Protein AF-A0A094WBJ2-F1 (afdb_monomer)

Foldseek 3Di:
DPVVVVVVVVVVVVVVVVVVVVVVVVVVVVVVVVVLVVLLVVLLVVVLVVVVLVVVLQVVLCVVVVWQAPDALVSSVVVVSADPQQADPPRFGDDPRPQWDTWIKHCDPPGRHKIKIKTFGDPVDDSDALVSQVVSCVVVPDPDDWDWDRDGGMIMTMD

Secondary structure (DSSP, 8-state):
--HHHHHHHHHHHHHHHHHHHHHHHHHHHHHHHHHHHHHHHHHHHHHHHHHHHHHHHHHHHHHHHSS-TT--HHHHHHTTSS-TTSB-GGGPBP---TTEEEEEEEEPTT-SS-EEEEEEE-TT-----HHHHHHHHHHH--TT---EEE-SSEEEEE-

Mean predicted aligned error: 10.82 Å

Structure (mmCIF, N/CA/C/O backbone):
data_AF-A0A094WBJ2-F1
#
_entry.id   AF-A0A094WBJ2-F1
#
loop_
_atom_site.group_PDB
_atom_site.id
_atom_site.type_symbol
_atom_site.label_atom_id
_atom_site.label_alt_id
_atom_site.label_comp_id
_atom_site.label_asym_id
_atom_site.label_entity_id
_atom_site.label_seq_id
_atom_site.pdbx_PDB_ins_code
_atom_site.Cartn_x
_atom_site.Cartn_y
_atom_si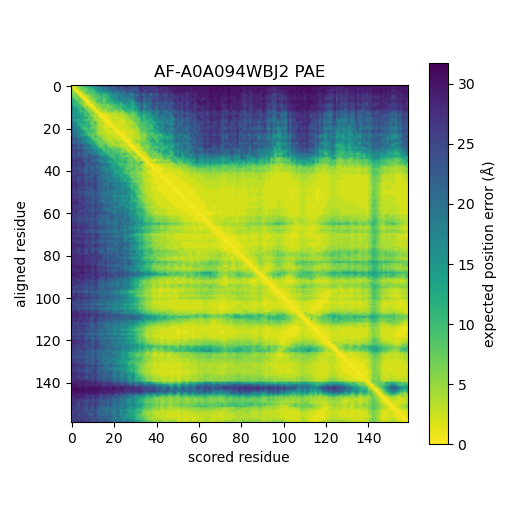te.Cartn_z
_atom_site.occupancy
_atom_site.B_iso_or_equiv
_atom_site.auth_seq_id
_atom_site.auth_comp_id
_atom_site.auth_asym_id
_atom_site.auth_atom_id
_atom_site.pdbx_PDB_model_num
ATOM 1 N N . MET A 1 1 ? 35.933 -5.568 -68.796 1.00 50.69 1 MET A N 1
ATOM 2 C CA . MET A 1 1 ? 35.097 -4.625 -68.016 1.00 50.69 1 MET A CA 1
ATOM 3 C C . MET A 1 1 ? 34.115 -5.426 -67.159 1.00 50.69 1 MET A C 1
ATOM 5 O O . MET A 1 1 ? 33.004 -5.675 -67.598 1.00 50.69 1 MET A O 1
ATOM 9 N N . GLY A 1 2 ? 34.547 -5.914 -65.991 1.00 54.00 2 GLY A N 1
ATOM 10 C CA . GLY A 1 2 ? 33.721 -6.747 -65.093 1.00 54.00 2 GLY A CA 1
ATOM 11 C C . GLY A 1 2 ? 33.721 -6.277 -63.633 1.00 54.00 2 GLY A C 1
ATOM 12 O O . GLY A 1 2 ? 32.711 -6.406 -62.962 1.00 54.00 2 GLY A O 1
ATOM 13 N N . MET A 1 3 ? 34.795 -5.615 -63.184 1.00 52.69 3 MET A N 1
ATOM 14 C CA . MET A 1 3 ? 34.986 -5.209 -61.782 1.00 52.69 3 MET A CA 1
ATOM 15 C C . MET A 1 3 ? 33.969 -4.199 -61.217 1.00 52.69 3 MET A C 1
ATOM 17 O O . MET A 1 3 ? 33.771 -4.178 -60.009 1.00 52.69 3 MET A O 1
ATOM 21 N N . ASN A 1 4 ? 33.308 -3.373 -62.039 1.00 53.62 4 ASN A N 1
ATOM 22 C CA . ASN A 1 4 ? 32.369 -2.366 -61.512 1.00 53.62 4 ASN A CA 1
ATOM 23 C C . ASN A 1 4 ? 31.031 -2.957 -61.037 1.00 53.62 4 ASN A C 1
ATOM 25 O O . ASN A 1 4 ? 30.423 -2.402 -60.130 1.00 53.62 4 ASN A O 1
ATOM 29 N N . ARG A 1 5 ? 30.583 -4.091 -61.598 1.00 52.28 5 ARG A N 1
ATOM 30 C CA . ARG A 1 5 ? 29.279 -4.678 -61.230 1.00 52.28 5 ARG A CA 1
ATOM 31 C C . ARG A 1 5 ? 29.316 -5.431 -59.897 1.00 52.28 5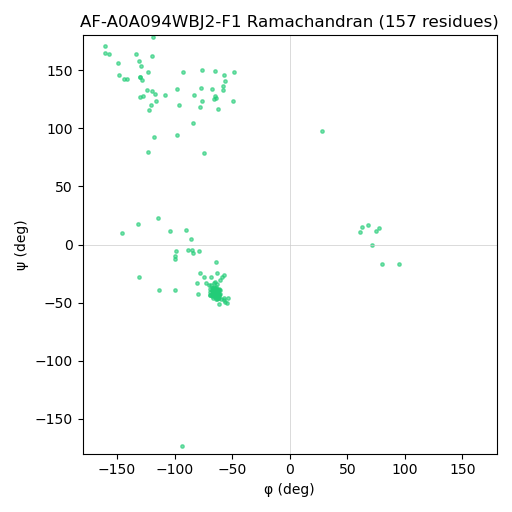 ARG A C 1
ATOM 33 O O . ARG A 1 5 ? 28.282 -5.549 -59.246 1.00 52.28 5 ARG A O 1
ATOM 40 N N . ASP A 1 6 ? 30.490 -5.907 -59.486 1.00 51.88 6 ASP A N 1
ATOM 41 C CA . ASP A 1 6 ? 30.668 -6.632 -58.222 1.00 51.88 6 ASP A CA 1
ATOM 42 C C . ASP A 1 6 ? 30.779 -5.675 -57.022 1.00 51.88 6 ASP A C 1
ATOM 44 O O . ASP A 1 6 ? 30.258 -5.970 -55.949 1.00 51.88 6 ASP A O 1
ATOM 48 N N . LEU A 1 7 ? 31.361 -4.485 -57.220 1.00 52.53 7 LEU A N 1
ATOM 49 C CA . LEU A 1 7 ? 31.365 -3.403 -56.227 1.00 52.53 7 LEU A CA 1
ATOM 50 C C . LEU A 1 7 ? 29.968 -2.795 -56.022 1.00 52.53 7 LEU A C 1
ATOM 52 O O . LEU A 1 7 ? 29.577 -2.555 -54.883 1.00 52.53 7 LEU A O 1
ATOM 56 N N . GLU A 1 8 ? 29.189 -2.600 -57.093 1.00 52.91 8 GLU A N 1
ATOM 57 C CA . GLU A 1 8 ? 27.796 -2.131 -56.989 1.00 52.91 8 GLU A CA 1
ATOM 58 C C . GLU A 1 8 ? 26.879 -3.157 -56.308 1.00 52.91 8 GLU A C 1
ATOM 60 O O . GLU A 1 8 ? 26.043 -2.776 -55.488 1.00 52.91 8 GLU A O 1
ATOM 65 N N . ARG A 1 9 ? 27.052 -4.459 -56.581 1.00 53.81 9 ARG A N 1
ATOM 66 C CA . ARG A 1 9 ? 26.302 -5.524 -55.889 1.00 53.81 9 ARG A CA 1
ATOM 67 C C . ARG A 1 9 ? 26.699 -5.670 -54.423 1.00 53.81 9 ARG A C 1
ATOM 69 O O . ARG A 1 9 ? 25.816 -5.750 -53.577 1.00 53.81 9 ARG A O 1
ATOM 76 N N . GLY A 1 10 ? 27.996 -5.639 -54.111 1.00 55.97 10 GLY A N 1
ATOM 77 C CA . GLY A 1 10 ? 28.478 -5.692 -52.728 1.00 55.97 10 GLY A CA 1
ATOM 78 C C . GLY A 1 10 ? 28.035 -4.483 -51.901 1.00 55.97 10 GLY A C 1
ATOM 79 O O . GLY A 1 10 ? 27.639 -4.637 -50.749 1.00 55.97 10 GLY A O 1
ATOM 80 N N . ALA A 1 11 ? 28.026 -3.283 -52.492 1.00 57.03 11 ALA A N 1
ATOM 81 C CA . ALA A 1 11 ? 27.492 -2.091 -51.839 1.00 57.03 11 ALA A CA 1
ATOM 82 C C . ALA A 1 11 ? 25.980 -2.216 -51.592 1.00 57.03 11 ALA A C 1
ATOM 84 O O . ALA A 1 11 ? 25.520 -1.934 -50.488 1.00 57.03 11 ALA A O 1
ATOM 85 N N . PHE A 1 12 ? 25.209 -2.684 -52.577 1.00 54.41 12 PHE A N 1
ATOM 86 C CA . PHE A 1 12 ? 23.763 -2.872 -52.443 1.00 54.41 12 PHE A CA 1
ATOM 87 C C . PHE A 1 12 ? 23.391 -3.881 -51.341 1.00 54.41 12 PHE A C 1
ATOM 89 O O . PHE A 1 12 ? 22.520 -3.582 -50.523 1.00 54.41 12 PHE A O 1
ATOM 96 N N . ASP A 1 13 ? 24.094 -5.014 -51.248 1.00 60.53 13 ASP A N 1
ATOM 97 C CA . ASP A 1 13 ? 23.871 -6.017 -50.194 1.00 60.53 13 ASP A CA 1
ATOM 98 C C . ASP A 1 13 ? 24.206 -5.480 -48.793 1.00 60.53 13 ASP A C 1
ATOM 100 O O . ASP A 1 13 ? 23.445 -5.692 -47.845 1.00 60.53 13 ASP A O 1
ATOM 104 N N . ILE A 1 14 ? 25.296 -4.716 -48.651 1.00 66.81 14 ILE A N 1
ATOM 105 C CA . ILE A 1 14 ? 25.670 -4.089 -47.372 1.00 66.81 14 ILE A CA 1
ATOM 106 C C . ILE A 1 14 ? 24.633 -3.038 -46.953 1.00 66.81 14 ILE A C 1
ATOM 108 O O . ILE A 1 14 ? 24.252 -2.984 -45.780 1.00 66.81 14 ILE A O 1
ATOM 112 N N . TYR A 1 15 ? 24.128 -2.229 -47.889 1.00 65.25 15 TYR A N 1
ATOM 113 C CA . TYR A 1 15 ? 23.068 -1.255 -47.608 1.00 65.25 15 TYR A CA 1
ATOM 114 C C . TYR A 1 15 ? 21.773 -1.940 -47.158 1.00 65.25 15 TYR A C 1
ATOM 116 O O . TYR A 1 15 ? 21.183 -1.526 -46.159 1.00 65.25 15 TYR A O 1
ATOM 124 N N . GLN A 1 16 ? 21.349 -3.013 -47.832 1.00 61.84 16 GLN A N 1
ATOM 125 C CA . GLN A 1 16 ? 20.135 -3.743 -47.454 1.00 61.84 16 GLN A CA 1
ATOM 126 C C . GLN A 1 16 ? 20.264 -4.446 -46.098 1.00 61.84 16 GLN A C 1
ATOM 128 O O . GLN A 1 16 ? 19.342 -4.363 -45.284 1.00 61.84 16 GLN A O 1
ATOM 133 N N . MET A 1 17 ? 21.413 -5.064 -45.802 1.00 71.81 17 MET A N 1
ATOM 134 C CA . MET A 1 17 ? 21.670 -5.646 -44.479 1.00 71.81 17 MET A CA 1
ATOM 135 C C . MET A 1 17 ? 21.656 -4.582 -43.381 1.00 71.81 17 MET A C 1
ATOM 137 O O . MET A 1 17 ? 21.028 -4.780 -42.342 1.00 71.81 17 MET A O 1
ATOM 141 N N . THR A 1 18 ? 22.288 -3.431 -43.618 1.00 69.50 18 THR A N 1
ATOM 142 C CA . THR A 1 18 ? 22.344 -2.336 -42.638 1.00 69.50 18 THR A CA 1
ATOM 143 C C . THR A 1 18 ? 20.953 -1.769 -42.350 1.00 69.50 18 THR A C 1
ATOM 145 O O . THR A 1 18 ? 20.602 -1.551 -41.191 1.00 69.50 18 THR A O 1
ATOM 148 N N . ILE A 1 19 ? 20.120 -1.595 -43.381 1.00 74.94 19 ILE A N 1
ATOM 149 C CA . ILE A 1 19 ? 18.724 -1.160 -43.224 1.00 74.94 19 ILE A CA 1
ATOM 150 C C . ILE A 1 19 ? 17.910 -2.218 -42.466 1.00 74.94 19 ILE A C 1
ATOM 152 O O . ILE A 1 19 ? 17.161 -1.869 -41.556 1.00 74.94 19 ILE A O 1
ATOM 156 N N . GLY A 1 20 ? 18.087 -3.508 -42.770 1.00 68.81 20 GLY A N 1
ATOM 157 C CA . GLY A 1 20 ? 17.427 -4.594 -42.039 1.00 68.81 20 GLY A CA 1
ATOM 158 C C . GLY A 1 20 ? 17.794 -4.625 -40.549 1.00 68.81 20 GLY A C 1
ATOM 159 O O . GLY A 1 20 ? 16.919 -4.758 -39.690 1.00 68.81 20 GLY A O 1
ATOM 160 N N . LEU A 1 21 ? 19.073 -4.428 -40.222 1.00 67.94 21 LEU A N 1
ATOM 161 C CA . LEU A 1 21 ? 19.573 -4.316 -38.844 1.00 67.94 21 LEU A CA 1
ATOM 162 C C . LEU A 1 21 ? 19.032 -3.072 -38.120 1.00 67.94 21 LEU A C 1
ATOM 164 O O . LEU A 1 21 ? 18.681 -3.137 -36.940 1.00 67.94 21 LEU A O 1
ATOM 168 N N . LEU A 1 22 ? 18.895 -1.944 -38.819 1.00 69.94 22 LEU A N 1
ATOM 169 C CA . LEU A 1 22 ? 18.309 -0.730 -38.250 1.00 69.94 22 LEU A CA 1
ATOM 170 C C . LEU A 1 22 ? 16.807 -0.903 -37.959 1.00 69.94 22 LEU A C 1
ATOM 172 O O . LEU A 1 22 ? 16.336 -0.559 -36.882 1.00 69.94 22 LEU A O 1
ATOM 176 N N . VAL A 1 23 ? 16.045 -1.488 -38.883 1.00 67.81 23 VAL A N 1
ATOM 177 C CA . VAL A 1 23 ? 14.596 -1.691 -38.704 1.00 67.81 23 VAL A CA 1
ATOM 178 C C . VAL A 1 23 ? 14.308 -2.695 -37.587 1.00 67.81 23 VAL A C 1
ATOM 180 O O . VAL A 1 23 ? 13.433 -2.461 -36.753 1.00 67.81 23 VAL A O 1
ATOM 183 N N . THR A 1 24 ? 15.067 -3.790 -37.519 1.00 67.31 24 THR A N 1
ATOM 184 C CA . THR A 1 24 ? 14.908 -4.791 -36.451 1.00 67.31 24 THR A CA 1
ATOM 185 C C . THR A 1 24 ? 15.304 -4.247 -35.079 1.00 67.31 24 THR A C 1
ATOM 187 O O . THR A 1 24 ? 14.611 -4.530 -34.104 1.00 67.31 24 THR A O 1
ATOM 190 N N . SER A 1 25 ? 16.346 -3.413 -34.989 1.00 60.06 25 SER A N 1
ATOM 191 C CA . SER A 1 25 ? 16.715 -2.746 -33.730 1.00 60.06 25 SER A CA 1
ATOM 192 C C . SER A 1 25 ? 15.696 -1.691 -33.282 1.00 60.06 25 SER A C 1
ATOM 194 O O . SER A 1 25 ? 15.414 -1.579 -32.090 1.00 60.06 25 SER A O 1
ATOM 196 N N . ILE A 1 26 ? 15.062 -0.969 -34.211 1.00 68.12 26 ILE A N 1
ATOM 197 C CA . ILE A 1 26 ? 13.966 -0.045 -33.878 1.00 68.12 26 ILE A CA 1
ATOM 198 C C . ILE A 1 26 ? 12.747 -0.820 -33.354 1.00 68.12 26 ILE A C 1
ATOM 200 O O . ILE A 1 26 ? 12.170 -0.445 -32.335 1.00 68.12 26 ILE A O 1
ATOM 204 N N . LEU A 1 27 ? 12.372 -1.934 -33.988 1.00 59.66 27 LEU A N 1
ATOM 205 C CA . LEU A 1 27 ? 11.242 -2.767 -33.549 1.00 59.66 27 LEU A CA 1
ATOM 206 C C . LEU A 1 27 ? 11.478 -3.410 -32.168 1.00 59.66 27 LEU A C 1
ATOM 208 O O . LEU A 1 27 ? 10.559 -3.470 -31.343 1.00 59.66 27 LEU A O 1
ATOM 212 N N . THR A 1 28 ? 12.704 -3.851 -31.869 1.00 62.88 28 THR A N 1
ATOM 213 C CA . THR A 1 28 ? 13.046 -4.368 -30.531 1.00 62.88 28 THR A CA 1
ATOM 214 C C . THR A 1 28 ? 13.077 -3.261 -29.476 1.00 62.88 28 THR A C 1
ATOM 216 O O . THR A 1 28 ? 12.622 -3.477 -28.354 1.00 62.88 28 THR A O 1
ATOM 219 N N . ALA A 1 29 ? 13.503 -2.046 -29.826 1.00 57.97 29 ALA A N 1
ATOM 220 C CA . ALA A 1 29 ? 13.443 -0.903 -28.917 1.00 57.97 29 ALA A CA 1
ATOM 221 C C . ALA A 1 29 ? 11.994 -0.490 -28.596 1.00 57.97 29 ALA A C 1
ATOM 223 O O . ALA A 1 29 ? 11.647 -0.310 -27.429 1.00 57.97 29 ALA A O 1
ATOM 224 N N . VAL A 1 30 ? 11.116 -0.394 -29.601 1.00 59.66 30 VAL A N 1
ATOM 225 C CA . VAL A 1 30 ? 9.702 -0.008 -29.410 1.00 59.66 30 VAL A CA 1
ATOM 226 C C . VAL A 1 30 ? 8.940 -1.044 -28.580 1.00 59.66 30 VAL A C 1
ATOM 228 O O . VAL A 1 30 ? 8.160 -0.679 -27.697 1.00 59.66 30 VAL A O 1
ATOM 231 N N . SER A 1 31 ? 9.203 -2.334 -28.793 1.00 53.62 31 SER A N 1
ATOM 232 C CA . SER A 1 31 ? 8.595 -3.390 -27.974 1.00 53.62 31 SER A CA 1
ATOM 233 C C . SER A 1 31 ? 9.050 -3.337 -26.509 1.00 53.62 31 SER A C 1
ATOM 235 O O . SER A 1 31 ? 8.232 -3.573 -25.620 1.00 53.62 31 SER A O 1
ATOM 237 N N . MET A 1 32 ? 10.289 -2.915 -26.217 1.00 60.78 32 MET A N 1
ATOM 238 C CA . MET A 1 32 ? 10.728 -2.673 -24.833 1.00 60.78 32 MET A CA 1
ATOM 239 C C . MET A 1 32 ? 9.967 -1.531 -24.150 1.00 60.78 32 MET A C 1
ATOM 241 O O . MET A 1 32 ? 9.646 -1.656 -22.967 1.00 60.78 32 MET A O 1
ATOM 245 N N . PHE A 1 33 ? 9.651 -0.440 -24.856 1.00 60.00 33 PHE A N 1
ATOM 246 C CA . PHE A 1 33 ? 8.842 0.645 -24.284 1.00 60.00 33 PHE A CA 1
ATOM 247 C C . PHE A 1 33 ? 7.420 0.175 -23.951 1.00 60.00 33 PHE A C 1
ATOM 249 O O . PHE A 1 33 ? 6.931 0.437 -22.851 1.00 60.00 33 PHE A O 1
ATOM 256 N N . GLY A 1 34 ? 6.787 -0.580 -24.855 1.00 57.94 34 GLY A N 1
ATOM 257 C CA . GLY A 1 34 ? 5.446 -1.131 -24.634 1.00 57.94 34 GLY A CA 1
ATOM 258 C C . GLY A 1 34 ? 5.384 -2.094 -23.445 1.00 57.94 34 GLY A C 1
ATOM 259 O O . GLY A 1 34 ? 4.514 -1.967 -22.586 1.00 57.94 34 GLY A O 1
ATOM 260 N N . ILE A 1 35 ? 6.350 -3.011 -23.337 1.00 64.44 35 ILE A N 1
ATOM 261 C CA . ILE A 1 35 ? 6.415 -3.979 -22.231 1.00 64.44 35 ILE A CA 1
ATOM 262 C C . ILE A 1 35 ? 6.670 -3.270 -20.895 1.00 64.44 35 ILE A C 1
ATOM 264 O O . ILE A 1 35 ? 6.028 -3.595 -19.898 1.00 64.44 35 ILE A O 1
ATOM 268 N N . ARG A 1 36 ? 7.559 -2.268 -20.863 1.00 66.69 36 ARG A N 1
ATOM 269 C CA . ARG A 1 36 ? 7.819 -1.478 -19.647 1.00 66.69 36 ARG A CA 1
ATOM 270 C C . ARG A 1 36 ? 6.574 -0.732 -19.176 1.00 66.69 36 ARG A C 1
ATOM 272 O O . ARG A 1 36 ? 6.285 -0.760 -17.985 1.00 66.69 36 ARG A O 1
ATOM 279 N N . SER A 1 37 ? 5.829 -0.122 -20.097 1.00 71.88 37 SER A N 1
ATOM 280 C CA . SER A 1 37 ? 4.569 0.560 -19.779 1.00 71.88 37 SER A CA 1
ATOM 281 C C . SER A 1 37 ? 3.507 -0.415 -19.259 1.00 71.88 37 SER A C 1
ATOM 283 O O . SER A 1 37 ? 2.861 -0.126 -18.255 1.00 71.88 37 SER A O 1
ATOM 285 N N . TYR A 1 38 ? 3.386 -1.602 -19.864 1.00 74.19 38 TYR A N 1
ATOM 286 C CA . TYR A 1 38 ? 2.456 -2.638 -19.404 1.00 74.19 38 TYR A CA 1
ATOM 287 C C . TYR A 1 38 ? 2.792 -3.146 -17.995 1.00 74.19 38 TYR A C 1
ATOM 289 O O . TYR A 1 38 ? 1.913 -3.219 -17.139 1.00 74.19 38 TYR A O 1
ATOM 297 N N . ILE A 1 39 ? 4.067 -3.456 -17.731 1.00 80.81 39 ILE A N 1
ATOM 298 C CA . ILE A 1 39 ? 4.528 -3.914 -16.411 1.00 80.81 39 ILE A CA 1
ATOM 299 C C . ILE A 1 39 ? 4.314 -2.822 -15.360 1.00 80.81 39 ILE A C 1
ATOM 301 O O . ILE A 1 39 ? 3.857 -3.113 -14.259 1.00 80.81 39 ILE A O 1
ATOM 305 N N . HIS A 1 40 ? 4.613 -1.568 -15.702 1.00 86.56 40 HIS A N 1
ATOM 306 C CA . HIS A 1 40 ? 4.423 -0.440 -14.798 1.00 86.56 40 HIS A CA 1
ATOM 307 C C . HIS A 1 40 ? 2.958 -0.213 -14.440 1.00 86.56 40 HIS A C 1
ATOM 309 O O . HIS A 1 40 ? 2.626 -0.150 -13.258 1.00 86.56 40 HIS A O 1
ATOM 315 N N . ASN A 1 41 ? 2.068 -0.218 -15.430 1.00 85.06 41 ASN A N 1
ATOM 316 C CA . ASN A 1 41 ? 0.637 -0.124 -15.173 1.00 85.06 41 ASN A CA 1
ATOM 317 C C . ASN A 1 41 ? 0.118 -1.317 -14.347 1.00 85.06 41 ASN A C 1
ATOM 319 O O . ASN A 1 41 ? -0.680 -1.137 -13.434 1.00 85.06 41 ASN A O 1
ATOM 323 N N . GLY A 1 42 ? 0.608 -2.532 -14.616 1.00 85.94 42 GLY A N 1
ATOM 324 C CA . GLY A 1 42 ? 0.261 -3.723 -13.836 1.00 85.94 42 GLY A CA 1
ATOM 325 C C . GLY A 1 42 ? 0.691 -3.632 -12.369 1.00 85.94 42 GLY A C 1
ATOM 326 O O . GLY A 1 42 ? -0.083 -3.986 -11.483 1.00 85.94 42 GLY A O 1
ATOM 327 N N . ASN A 1 43 ? 1.891 -3.114 -12.097 1.00 90.00 43 ASN A N 1
ATOM 328 C CA . ASN A 1 43 ? 2.364 -2.895 -10.729 1.00 90.00 43 ASN A CA 1
ATOM 329 C C . ASN A 1 43 ? 1.563 -1.806 -10.008 1.00 90.00 43 ASN A C 1
ATOM 331 O O . ASN A 1 43 ? 1.253 -1.976 -8.831 1.00 90.00 43 ASN A O 1
ATOM 335 N N . LEU A 1 44 ? 1.204 -0.717 -10.697 1.00 90.50 44 LEU A N 1
ATOM 336 C CA . LEU A 1 44 ? 0.365 0.339 -10.125 1.00 90.50 44 LEU A CA 1
ATOM 337 C C . LEU A 1 44 ? -1.023 -0.202 -9.752 1.00 90.50 44 LEU A C 1
ATOM 339 O O . LEU A 1 44 ? -1.463 -0.016 -8.622 1.00 90.50 44 LEU A O 1
ATOM 343 N N . LEU A 1 45 ? -1.658 -0.969 -10.643 1.00 89.56 45 LEU A N 1
ATOM 344 C CA . LEU A 1 45 ? -2.941 -1.632 -10.372 1.00 89.56 45 LEU A CA 1
ATOM 345 C C . LEU A 1 45 ? -2.857 -2.637 -9.213 1.00 89.56 45 LEU A C 1
ATOM 347 O O . LEU A 1 45 ? -3.777 -2.735 -8.398 1.00 89.56 45 LEU A O 1
ATOM 351 N N . ALA A 1 46 ? -1.757 -3.388 -9.114 1.00 90.06 46 ALA A N 1
ATOM 352 C CA . ALA A 1 46 ? -1.529 -4.298 -7.994 1.00 90.06 46 ALA A CA 1
ATOM 353 C C . ALA A 1 46 ? -1.386 -3.538 -6.666 1.00 90.06 46 ALA A C 1
ATOM 355 O O . ALA A 1 46 ? -1.903 -3.989 -5.643 1.00 90.06 46 ALA A O 1
ATOM 356 N N . LEU A 1 47 ? -0.726 -2.375 -6.684 1.00 91.62 47 LEU A N 1
ATOM 357 C CA . LEU A 1 47 ? -0.585 -1.511 -5.514 1.00 91.62 47 LEU A CA 1
ATOM 358 C C . LEU A 1 47 ? -1.924 -0.905 -5.090 1.00 91.62 47 LEU A C 1
ATOM 360 O O . LEU A 1 47 ? -2.249 -0.935 -3.906 1.00 91.62 47 LEU A O 1
ATOM 364 N N . GLU A 1 48 ? -2.724 -0.429 -6.042 1.00 91.62 48 GLU A N 1
ATOM 365 C CA . GLU A 1 48 ? -4.096 0.031 -5.795 1.00 91.62 48 GLU A CA 1
ATOM 366 C C . GLU A 1 48 ? -4.942 -1.069 -5.148 1.00 91.62 48 GLU A C 1
ATOM 368 O O . GLU A 1 48 ? -5.535 -0.860 -4.093 1.00 91.62 48 GLU A O 1
ATOM 373 N N . THR A 1 49 ? -4.916 -2.275 -5.718 1.00 91.56 49 THR A N 1
ATOM 374 C CA . THR A 1 49 ? -5.661 -3.427 -5.185 1.00 91.56 49 THR A CA 1
ATOM 375 C C . THR A 1 49 ? -5.214 -3.788 -3.766 1.00 91.56 49 THR A C 1
ATOM 377 O O . THR 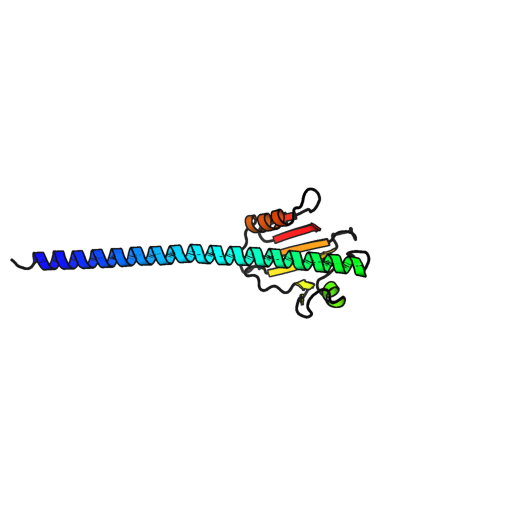A 1 49 ? -6.035 -4.134 -2.918 1.00 91.56 49 THR A O 1
ATOM 380 N N . LEU A 1 50 ? -3.911 -3.704 -3.476 1.00 92.06 50 LEU A N 1
ATOM 381 C CA . LEU A 1 50 ? -3.384 -3.952 -2.134 1.00 92.06 50 LEU A CA 1
ATOM 382 C C . LEU A 1 50 ? -3.913 -2.927 -1.121 1.00 92.06 50 LEU A C 1
ATOM 384 O O . LEU A 1 50 ? -4.303 -3.313 -0.019 1.00 92.06 50 LEU A O 1
ATOM 388 N N . VAL A 1 51 ? -3.942 -1.644 -1.491 1.00 91.94 51 VAL A N 1
ATOM 389 C CA . VAL A 1 51 ? -4.493 -0.571 -0.649 1.00 91.94 51 VAL A CA 1
ATOM 390 C C . VAL A 1 51 ? -5.990 -0.773 -0.415 1.00 91.94 51 VAL A C 1
ATOM 392 O O . VAL A 1 51 ? -6.429 -0.657 0.726 1.00 91.94 51 VAL A O 1
ATOM 395 N N . ASP A 1 52 ? -6.758 -1.141 -1.443 1.00 91.75 52 ASP A N 1
ATOM 396 C CA . ASP A 1 52 ? -8.187 -1.455 -1.309 1.00 91.75 52 ASP A CA 1
ATOM 397 C C . ASP A 1 52 ? -8.429 -2.620 -0.337 1.00 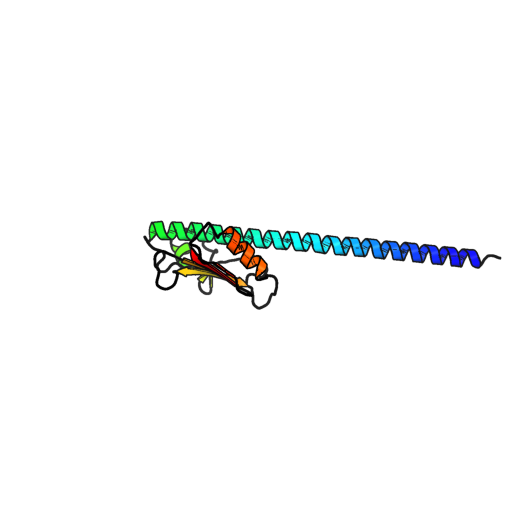91.75 52 ASP A C 1
ATOM 399 O O . ASP A 1 52 ? -9.243 -2.508 0.578 1.00 91.75 52 ASP A O 1
ATOM 403 N N . ASN A 1 53 ? -7.669 -3.710 -0.464 1.00 90.69 53 ASN A N 1
ATOM 404 C CA . ASN A 1 53 ? -7.782 -4.848 0.450 1.00 90.69 53 ASN A CA 1
ATOM 405 C C . ASN A 1 53 ? -7.455 -4.451 1.896 1.00 90.69 53 ASN A C 1
ATOM 407 O O . ASN A 1 53 ? -8.157 -4.857 2.822 1.00 90.69 53 ASN A O 1
ATOM 411 N N . LEU A 1 54 ? -6.402 -3.649 2.103 1.00 91.62 54 LEU A N 1
ATOM 412 C CA . LEU A 1 54 ? -6.044 -3.146 3.433 1.00 91.62 54 LEU A CA 1
ATOM 413 C C . LEU A 1 54 ? -7.130 -2.239 4.003 1.00 91.62 54 LEU A C 1
ATOM 415 O O . LEU A 1 54 ? -7.426 -2.326 5.192 1.00 91.62 54 LEU A O 1
ATOM 419 N N . ARG A 1 55 ? -7.746 -1.403 3.165 1.00 91.00 55 ARG A N 1
ATOM 420 C CA . ARG A 1 55 ? -8.862 -0.540 3.552 1.00 91.00 55 ARG A CA 1
ATOM 421 C C . ARG A 1 55 ? -10.061 -1.361 4.022 1.00 91.00 55 ARG A C 1
ATOM 423 O O . ARG A 1 55 ? -10.640 -1.052 5.063 1.00 91.00 55 ARG A O 1
ATOM 430 N N . THR A 1 56 ? -10.420 -2.413 3.287 1.00 91.06 56 THR A N 1
ATOM 431 C CA . THR A 1 56 ? -11.497 -3.336 3.675 1.00 91.06 56 THR A CA 1
ATOM 432 C C . THR A 1 56 ? -11.177 -4.033 4.994 1.00 91.06 56 THR A C 1
ATOM 434 O O . THR A 1 56 ? -11.969 -3.939 5.927 1.00 91.06 56 THR A O 1
ATOM 437 N N . ALA A 1 57 ? -9.989 -4.629 5.122 1.00 91.12 57 ALA A N 1
ATOM 438 C CA . ALA A 1 57 ? -9.581 -5.315 6.348 1.00 91.12 57 ALA A CA 1
ATOM 439 C C . ALA A 1 57 ? -9.532 -4.372 7.563 1.00 91.12 57 ALA A C 1
ATOM 441 O O . ALA A 1 57 ? -9.938 -4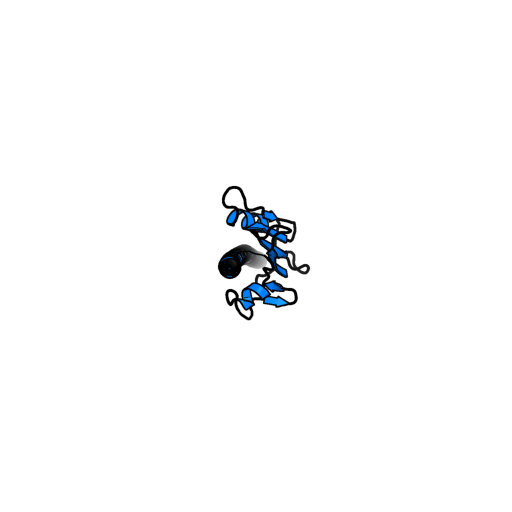.743 8.662 1.00 91.12 57 ALA A O 1
ATOM 442 N N . ALA A 1 58 ? -9.081 -3.129 7.376 1.00 90.00 58 ALA A N 1
ATOM 443 C CA . ALA A 1 58 ? -9.100 -2.110 8.420 1.00 90.00 58 ALA A CA 1
ATOM 444 C C . ALA A 1 58 ? -10.528 -1.746 8.840 1.00 90.00 58 ALA A C 1
ATOM 446 O O . ALA A 1 58 ? -10.820 -1.631 10.029 1.00 90.00 58 ALA A O 1
ATOM 447 N N . HIS A 1 59 ? -11.435 -1.582 7.880 1.00 90.44 59 HIS A N 1
ATOM 448 C CA . HIS A 1 59 ? -12.836 -1.310 8.173 1.00 90.44 59 HIS A CA 1
ATOM 449 C C . HIS A 1 59 ? -13.509 -2.475 8.918 1.00 90.44 59 HIS A C 1
ATOM 451 O O . HIS A 1 59 ? -14.315 -2.251 9.817 1.00 90.44 59 HIS A O 1
ATOM 457 N N . ASP A 1 60 ? -13.165 -3.721 8.603 1.00 90.62 60 ASP A N 1
ATOM 458 C CA . ASP A 1 60 ? -13.683 -4.873 9.345 1.00 90.62 60 ASP A CA 1
ATOM 459 C C . ASP A 1 60 ? -13.048 -4.989 10.742 1.00 90.62 60 ASP A C 1
ATOM 461 O O . ASP A 1 60 ? -13.747 -5.283 11.713 1.00 90.62 60 ASP A O 1
ATOM 465 N N . TYR A 1 61 ? -11.781 -4.591 10.902 1.00 92.06 61 TYR A N 1
ATOM 466 C CA . TYR A 1 61 ? -11.155 -4.427 12.218 1.00 92.06 61 TYR A CA 1
ATOM 467 C C . TYR A 1 61 ? -11.917 -3.446 13.114 1.00 92.06 61 TYR A C 1
ATOM 469 O O . TYR A 1 61 ? -12.186 -3.755 14.278 1.00 92.06 61 TYR A O 1
ATOM 477 N N . SER A 1 62 ? -12.312 -2.281 12.591 1.00 92.19 62 SER A N 1
ATOM 478 C CA . SER A 1 62 ? -13.052 -1.297 13.390 1.00 92.19 62 SER A CA 1
ATOM 479 C C . SER A 1 62 ? -14.459 -1.772 13.759 1.00 92.19 62 SER A C 1
ATOM 481 O O . SER A 1 62 ? -14.941 -1.419 14.834 1.00 92.19 62 SER A O 1
ATOM 483 N N . LYS A 1 63 ? -15.096 -2.642 12.962 1.00 89.88 63 LYS A N 1
ATOM 484 C CA . LYS A 1 63 ? -16.366 -3.288 13.348 1.00 89.88 63 LYS A CA 1
ATOM 485 C C . LYS A 1 63 ? -16.217 -4.226 14.544 1.00 89.88 63 LYS A C 1
ATOM 487 O O . LYS A 1 63 ? -17.134 -4.305 15.357 1.00 89.88 63 LYS A O 1
ATOM 492 N N . VAL A 1 64 ? -15.095 -4.940 14.648 1.00 89.81 64 VAL A N 1
ATOM 493 C CA . VAL A 1 64 ? -14.839 -5.885 15.750 1.00 89.81 64 VAL A CA 1
ATOM 494 C C . VAL A 1 64 ? -14.378 -5.150 17.010 1.00 89.81 64 VAL A C 1
ATOM 496 O O . VAL A 1 64 ? -14.843 -5.451 18.108 1.00 89.81 64 VAL A O 1
ATOM 499 N N . ASN A 1 65 ? -13.496 -4.160 16.858 1.00 89.00 65 ASN A N 1
ATOM 500 C CA . ASN A 1 65 ? -12.822 -3.501 17.980 1.00 89.00 65 ASN A CA 1
ATOM 501 C C . ASN A 1 65 ? -13.449 -2.155 18.383 1.00 89.00 65 ASN A C 1
ATOM 503 O O . ASN A 1 65 ? -13.064 -1.578 19.400 1.00 89.00 65 ASN A O 1
ATOM 507 N N . GLY A 1 66 ? -14.375 -1.620 17.585 1.00 89.44 66 GLY A N 1
ATOM 508 C CA . GLY A 1 66 ? -15.005 -0.312 17.791 1.00 89.44 66 GLY A CA 1
ATOM 509 C C . GLY A 1 66 ? -14.091 0.893 17.533 1.00 89.44 66 GLY A C 1
ATOM 510 O O . GLY A 1 66 ? -14.524 2.028 17.701 1.00 89.44 66 GLY A O 1
ATOM 511 N N . SER A 1 67 ? -12.826 0.672 17.160 1.00 91.56 67 SER A N 1
ATOM 512 C CA . SER A 1 67 ? -11.841 1.713 16.844 1.00 91.56 67 SER A CA 1
ATOM 513 C C . SER A 1 67 ? -10.689 1.140 16.010 1.00 91.56 67 SER A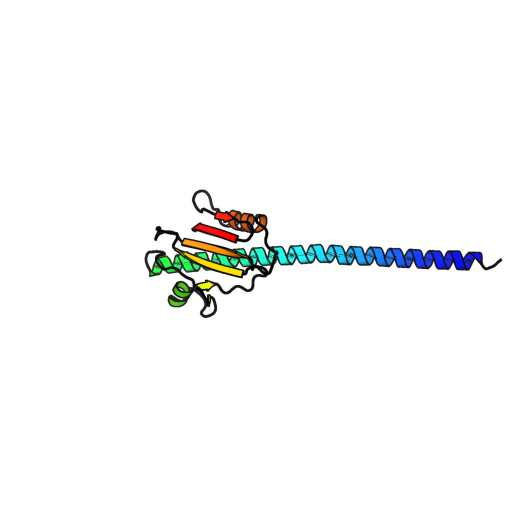 C 1
ATOM 515 O O . SER A 1 67 ? -10.548 -0.077 15.896 1.00 91.56 67 SER A O 1
ATOM 517 N N . TYR A 1 68 ? -9.820 2.004 15.485 1.00 92.69 68 TYR A N 1
ATOM 518 C CA . TYR A 1 68 ? -8.556 1.618 14.843 1.00 92.69 68 TYR A CA 1
ATOM 519 C C . TYR A 1 68 ? -7.378 1.548 15.829 1.00 92.69 68 TYR A C 1
ATOM 521 O O . TYR A 1 68 ? -6.219 1.483 15.414 1.00 92.69 68 TYR A O 1
ATOM 529 N N . SER A 1 69 ? -7.632 1.585 17.142 1.00 91.44 69 SER A N 1
ATOM 530 C CA . SER A 1 69 ? -6.549 1.589 18.125 1.00 91.44 69 SER A CA 1
ATOM 531 C C . SER A 1 69 ? -5.769 0.277 18.115 1.00 91.44 69 SER A C 1
ATOM 533 O O . SER A 1 69 ? -6.345 -0.797 18.256 1.00 91.44 69 SER A O 1
ATOM 535 N N . GLY A 1 70 ? -4.447 0.365 17.941 1.00 88.88 70 GLY A N 1
ATOM 536 C CA . GLY A 1 70 ? -3.581 -0.814 17.853 1.00 88.88 70 GLY A CA 1
ATOM 537 C C . GLY A 1 70 ? -3.663 -1.574 16.523 1.00 88.88 70 GLY A C 1
ATOM 538 O O . GLY A 1 70 ? -3.114 -2.678 16.430 1.00 88.88 70 GLY A O 1
ATOM 539 N N . ILE A 1 71 ? -4.302 -1.005 15.490 1.00 92.38 71 ILE A N 1
ATOM 540 C CA . ILE A 1 71 ? -4.295 -1.599 14.151 1.00 92.38 71 ILE A CA 1
ATOM 541 C C . ILE A 1 71 ? -2.857 -1.759 13.649 1.00 92.38 71 ILE A C 1
ATOM 543 O O . ILE A 1 71 ? -2.015 -0.866 13.752 1.00 92.38 71 ILE A O 1
ATOM 547 N N . SER A 1 72 ? -2.579 -2.945 13.128 1.00 92.94 72 SER A N 1
ATOM 548 C CA . SER A 1 72 ? -1.316 -3.343 12.518 1.00 92.94 72 SER A CA 1
ATOM 549 C C . SER A 1 72 ? -1.578 -4.555 11.634 1.00 92.94 72 SER A C 1
ATOM 551 O O . SER A 1 72 ? -2.603 -5.218 11.796 1.00 92.94 72 SER A O 1
ATOM 553 N N . CYS A 1 73 ? -0.648 -4.893 10.741 1.00 92.44 73 CYS A N 1
ATOM 554 C CA . CYS A 1 73 ? -0.796 -6.081 9.897 1.00 92.44 73 CYS A CA 1
ATOM 555 C C . CYS A 1 73 ? -1.065 -7.343 10.747 1.00 92.44 73 CYS A C 1
ATOM 557 O O . CYS A 1 73 ? -2.012 -8.084 10.494 1.00 92.44 73 CYS A O 1
ATOM 559 N N . THR A 1 74 ? -0.306 -7.535 11.831 1.00 90.75 74 THR A N 1
ATOM 560 C CA . THR A 1 74 ? -0.496 -8.659 12.760 1.00 90.75 74 THR A CA 1
ATOM 561 C C . THR A 1 74 ? -1.860 -8.622 13.451 1.00 90.75 74 THR A C 1
ATOM 563 O O . THR A 1 74 ? -2.485 -9.663 13.639 1.00 90.75 74 THR A O 1
ATOM 566 N N . ALA A 1 75 ? -2.353 -7.435 13.818 1.00 90.12 75 ALA A N 1
ATOM 567 C CA . ALA A 1 75 ? -3.676 -7.301 14.423 1.00 90.12 75 ALA A CA 1
ATOM 568 C C . ALA A 1 75 ? -4.792 -7.706 13.446 1.00 90.12 75 ALA A C 1
ATOM 570 O O . ALA A 1 75 ? -5.726 -8.390 13.860 1.00 90.12 75 ALA A O 1
ATOM 571 N N . LEU A 1 76 ? -4.656 -7.369 12.157 1.00 89.88 76 LEU A N 1
ATOM 572 C CA . LEU A 1 76 ? -5.583 -7.804 11.107 1.00 89.88 76 LEU A CA 1
ATOM 573 C C . LEU A 1 76 ? -5.547 -9.327 10.894 1.00 89.88 76 LEU A C 1
ATOM 575 O O . LEU A 1 76 ? -6.588 -9.952 10.708 1.00 89.88 76 LEU A O 1
ATOM 579 N N . GLN A 1 77 ? -4.367 -9.951 10.973 1.00 89.50 77 GLN A N 1
ATOM 580 C CA . GLN A 1 77 ? -4.247 -11.414 10.897 1.00 89.50 77 GLN A CA 1
ATOM 581 C C . GLN A 1 77 ? -4.916 -12.124 12.075 1.00 89.50 77 GLN A C 1
ATOM 583 O O . GLN A 1 77 ? -5.533 -13.172 11.890 1.00 89.50 77 GLN A O 1
ATOM 588 N N . ASN A 1 78 ? -4.812 -11.563 13.282 1.00 87.50 78 ASN A N 1
ATOM 589 C CA . ASN A 1 78 ? -5.374 -12.169 14.491 1.00 87.50 78 ASN A CA 1
ATOM 590 C C . ASN A 1 78 ? -6.906 -12.229 14.469 1.00 87.50 78 ASN A C 1
ATOM 592 O O . ASN A 1 78 ? -7.479 -13.178 14.997 1.00 87.50 78 ASN A O 1
ATOM 596 N N . ILE A 1 79 ? -7.559 -11.246 13.842 1.00 86.94 79 ILE A N 1
ATOM 597 C CA . ILE A 1 79 ? -9.016 -11.244 13.640 1.00 86.94 79 ILE A CA 1
ATOM 598 C C . ILE A 1 79 ? -9.449 -12.000 12.374 1.00 86.94 79 ILE A C 1
ATOM 600 O O . ILE A 1 79 ? -10.627 -12.019 12.049 1.00 86.94 79 ILE A O 1
ATOM 604 N N . GLN A 1 80 ? -8.507 -12.643 11.673 1.00 87.44 80 GLN A N 1
ATOM 605 C CA . GLN A 1 80 ? -8.727 -13.400 10.434 1.00 87.44 80 GLN A CA 1
ATOM 606 C C . GLN A 1 80 ? -9.246 -12.577 9.238 1.00 87.44 80 GLN A C 1
ATOM 608 O O . GLN A 1 80 ? -9.623 -13.163 8.227 1.00 87.44 80 GLN A O 1
ATOM 613 N N . GLU A 1 81 ? -9.171 -11.244 9.304 1.00 86.75 81 GLU A N 1
ATOM 614 C CA . GLU A 1 81 ? -9.499 -10.330 8.193 1.00 86.75 81 GLU A CA 1
ATOM 615 C C . GLU A 1 81 ? -8.313 -10.120 7.234 1.00 86.75 81 GLU A C 1
ATOM 617 O O . GLU A 1 81 ? -8.425 -9.470 6.195 1.00 86.75 81 GLU A O 1
ATOM 622 N N . TRP A 1 82 ? -7.147 -10.685 7.568 1.00 88.81 82 TRP A N 1
ATOM 623 C CA . TRP A 1 82 ? -5.966 -10.705 6.710 1.00 88.81 82 TRP A CA 1
ATOM 624 C C . TRP A 1 82 ? -5.386 -12.120 6.588 1.00 88.81 82 TRP A C 1
ATOM 626 O O . TRP A 1 82 ? -5.372 -12.862 7.576 1.00 88.81 82 TRP A O 1
ATOM 636 N N . PRO A 1 83 ? -4.854 -12.521 5.416 1.00 85.19 83 PRO A N 1
ATOM 637 C CA . PRO A 1 83 ? -4.299 -13.858 5.224 1.00 85.19 83 PRO A CA 1
ATOM 638 C C . PRO A 1 83 ? -3.179 -14.188 6.218 1.00 85.19 83 PRO A C 1
ATOM 640 O O . PRO A 1 83 ? -2.347 -13.336 6.532 1.00 85.19 83 PRO A O 1
ATOM 643 N N . THR A 1 84 ? -3.068 -15.453 6.636 1.00 82.62 84 THR A N 1
ATOM 644 C CA . THR A 1 84 ? -2.067 -15.924 7.621 1.00 82.62 84 THR A CA 1
ATOM 645 C C . THR A 1 84 ? -0.613 -15.665 7.198 1.00 82.62 84 THR A C 1
ATOM 647 O O . THR A 1 84 ? 0.239 -15.427 8.045 1.00 82.62 84 THR A O 1
ATOM 650 N N . ASN A 1 85 ? -0.337 -15.619 5.890 1.00 84.00 85 ASN A N 1
ATOM 651 C CA . ASN A 1 85 ? 0.979 -15.271 5.326 1.00 84.00 85 ASN A CA 1
ATOM 652 C C . ASN A 1 85 ? 1.028 -13.843 4.752 1.00 84.00 85 ASN A C 1
ATOM 654 O O . ASN A 1 85 ? 1.948 -13.489 4.021 1.00 84.00 85 ASN A O 1
ATOM 658 N N . GLY A 1 86 ? 0.007 -13.034 5.028 1.00 83.38 86 GLY A N 1
ATOM 659 C CA . GLY A 1 86 ? -0.142 -11.682 4.505 1.00 83.38 86 GLY A CA 1
ATOM 660 C C . GLY A 1 86 ? 0.700 -10.631 5.229 1.00 83.38 86 GLY A C 1
ATOM 661 O O . GLY A 1 86 ? 0.727 -9.489 4.780 1.00 83.38 86 GLY A O 1
ATOM 662 N N . CYS A 1 87 ? 1.385 -10.985 6.315 1.00 90.00 87 CYS A N 1
ATOM 663 C CA . CYS A 1 87 ? 2.297 -10.106 7.037 1.00 90.00 87 CYS A CA 1
ATOM 664 C C . CYS A 1 87 ? 3.687 -10.722 7.121 1.00 90.00 87 CYS A C 1
ATOM 666 O O . CYS A 1 87 ? 3.848 -11.939 7.209 1.00 90.00 87 CYS A O 1
ATOM 668 N N . VAL A 1 88 ? 4.690 -9.856 7.125 1.00 88.81 88 VAL A N 1
ATOM 669 C CA . VAL A 1 88 ? 6.095 -10.204 7.316 1.00 88.81 88 VAL A CA 1
ATOM 670 C C . VAL A 1 88 ? 6.636 -9.515 8.566 1.00 88.81 88 VAL A C 1
ATOM 672 O O . VAL A 1 88 ? 5.932 -8.781 9.267 1.00 88.81 88 VAL A O 1
ATOM 675 N N . SER A 1 89 ? 7.905 -9.774 8.872 1.00 79.44 89 SER A N 1
ATOM 676 C CA . SER A 1 89 ? 8.603 -9.190 10.014 1.00 79.44 89 SER A CA 1
ATOM 677 C C . SER A 1 89 ? 8.426 -7.668 10.098 1.00 79.44 89 SER A C 1
ATOM 679 O O . SER A 1 89 ? 8.323 -6.982 9.082 1.00 79.44 89 SER A O 1
ATOM 681 N N . ASN A 1 90 ? 8.431 -7.147 11.329 1.00 77.69 90 ASN A N 1
ATOM 682 C CA . ASN A 1 90 ? 8.243 -5.727 11.662 1.00 77.69 90 ASN A CA 1
ATOM 683 C C . ASN A 1 90 ? 6.838 -5.160 11.387 1.00 77.69 90 ASN A C 1
ATOM 685 O O . ASN A 1 90 ? 6.667 -3.946 11.371 1.00 77.69 90 ASN A O 1
ATOM 689 N N . GLY A 1 91 ? 5.825 -6.017 11.212 1.00 79.56 91 GLY A N 1
ATOM 690 C CA . GLY A 1 91 ? 4.436 -5.577 11.028 1.00 79.56 91 GLY A CA 1
ATOM 691 C C . GLY A 1 91 ? 4.135 -5.061 9.620 1.00 79.56 91 GLY A C 1
ATOM 692 O O . GLY A 1 91 ? 3.091 -4.444 9.404 1.00 79.56 91 GLY A O 1
ATOM 693 N N . ASN A 1 92 ? 5.032 -5.329 8.669 1.00 89.50 92 ASN A N 1
ATOM 694 C CA . ASN A 1 92 ? 4.831 -5.012 7.264 1.00 89.50 92 ASN A CA 1
ATOM 695 C C . ASN A 1 92 ? 3.864 -6.011 6.621 1.00 89.50 92 ASN A C 1
ATOM 697 O O . ASN A 1 92 ? 3.824 -7.190 6.969 1.00 89.50 92 ASN A O 1
ATOM 701 N N . VAL A 1 93 ? 3.135 -5.542 5.622 1.00 92.12 93 VAL A N 1
ATOM 702 C CA . VAL A 1 93 ? 2.302 -6.349 4.740 1.00 92.12 93 VAL A CA 1
ATOM 703 C C . VAL A 1 93 ? 3.198 -7.058 3.728 1.00 92.12 93 VAL A C 1
ATOM 705 O O . VAL A 1 93 ? 4.106 -6.459 3.148 1.00 92.12 93 VAL A O 1
ATOM 708 N N . TYR A 1 94 ? 2.947 -8.345 3.515 1.00 87.12 94 TYR A N 1
ATOM 709 C CA . TYR A 1 94 ? 3.587 -9.106 2.453 1.00 87.12 94 TYR A CA 1
ATOM 710 C C . TYR A 1 94 ? 3.172 -8.537 1.094 1.00 87.12 94 TYR A C 1
ATOM 712 O O . TYR A 1 94 ? 1.987 -8.444 0.778 1.00 87.12 94 TYR A O 1
ATOM 720 N N . THR A 1 95 ? 4.154 -8.193 0.268 1.00 86.44 95 THR A N 1
ATOM 721 C CA . THR A 1 95 ? 3.938 -7.720 -1.097 1.00 86.44 95 THR A CA 1
ATOM 722 C C . THR A 1 95 ? 5.005 -8.295 -2.019 1.00 86.44 95 THR A C 1
ATOM 724 O O . THR A 1 95 ? 6.164 -8.432 -1.633 1.00 86.44 95 THR A O 1
ATOM 727 N N . ASN A 1 96 ? 4.604 -8.644 -3.241 1.00 84.69 96 ASN A N 1
ATOM 728 C CA . ASN A 1 96 ? 5.506 -9.036 -4.329 1.00 84.69 96 ASN A CA 1
ATOM 729 C C . ASN A 1 96 ? 5.459 -8.010 -5.477 1.00 84.69 96 ASN A C 1
ATOM 731 O O . ASN A 1 96 ? 5.717 -8.326 -6.637 1.00 84.69 96 ASN A O 1
ATOM 735 N N . ILE A 1 97 ? 5.047 -6.779 -5.163 1.00 88.06 97 ILE A N 1
ATOM 736 C CA . ILE A 1 97 ? 4.993 -5.685 -6.127 1.00 88.06 97 ILE A CA 1
ATOM 737 C C . ILE A 1 97 ? 6.419 -5.189 -6.351 1.00 88.06 97 ILE A C 1
ATOM 739 O O . ILE A 1 97 ? 7.110 -4.788 -5.412 1.00 88.06 97 ILE A O 1
ATOM 743 N N . TYR A 1 98 ? 6.859 -5.206 -7.607 1.00 87.12 98 TYR A N 1
ATOM 744 C CA . TYR A 1 98 ? 8.218 -4.811 -7.954 1.00 87.12 98 TYR A CA 1
ATOM 745 C C . TYR A 1 98 ? 8.517 -3.375 -7.500 1.00 87.12 98 TYR A C 1
ATOM 747 O O . TYR A 1 98 ? 7.703 -2.466 -7.658 1.00 87.12 98 TYR A O 1
ATOM 755 N N . GLY A 1 99 ? 9.697 -3.167 -6.921 1.00 86.38 99 GLY A N 1
ATOM 756 C CA . GLY A 1 99 ? 10.114 -1.860 -6.417 1.00 86.38 99 GLY A CA 1
ATOM 757 C C . GLY A 1 99 ? 9.541 -1.488 -5.049 1.00 86.38 99 GLY A C 1
ATOM 758 O O . GLY A 1 99 ? 10.111 -0.619 -4.413 1.00 86.38 99 GLY A O 1
ATOM 759 N N . ILE A 1 100 ? 8.493 -2.135 -4.533 1.00 91.81 100 ILE A N 1
ATOM 760 C CA . ILE A 1 100 ? 7.969 -1.815 -3.194 1.00 91.81 100 ILE A CA 1
ATOM 761 C C . ILE A 1 100 ? 8.779 -2.547 -2.122 1.00 91.81 100 ILE A C 1
ATOM 763 O O . ILE A 1 100 ? 8.988 -3.755 -2.202 1.00 91.81 100 ILE A O 1
ATOM 767 N N . GLY A 1 101 ? 9.254 -1.802 -1.123 1.00 88.31 101 GLY A N 1
ATOM 768 C CA . GLY A 1 101 ? 10.100 -2.313 -0.042 1.00 88.31 101 GLY A CA 1
ATOM 769 C C . GLY A 1 101 ? 9.334 -2.582 1.247 1.00 88.31 101 GLY A C 1
ATOM 770 O O . GLY A 1 101 ? 9.592 -3.578 1.922 1.00 88.31 101 GLY A O 1
ATOM 771 N N . ALA A 1 102 ? 8.385 -1.712 1.593 1.00 92.31 102 ALA A N 1
ATOM 772 C CA . ALA A 1 102 ? 7.516 -1.924 2.739 1.00 92.31 102 ALA A CA 1
ATOM 773 C C . ALA A 1 102 ? 6.132 -1.319 2.514 1.00 92.31 102 ALA A C 1
ATOM 775 O O . ALA A 1 102 ? 5.976 -0.264 1.902 1.00 92.31 102 ALA A O 1
ATOM 776 N N . VAL A 1 103 ? 5.131 -1.996 3.063 1.00 94.69 103 VAL A N 1
ATOM 777 C CA . VAL A 1 103 ? 3.775 -1.477 3.214 1.00 94.69 103 VAL A CA 1
ATOM 778 C C . VAL A 1 103 ? 3.377 -1.719 4.659 1.00 94.69 103 VAL A C 1
ATOM 780 O O . VAL A 1 103 ? 3.504 -2.839 5.147 1.00 94.69 103 VAL A O 1
ATOM 783 N N . THR A 1 104 ? 2.928 -0.689 5.359 1.00 94.62 104 THR A N 1
ATOM 784 C CA . THR A 1 104 ? 2.476 -0.783 6.748 1.00 94.62 104 THR A CA 1
ATOM 785 C C . THR A 1 104 ? 1.110 -0.149 6.904 1.00 94.62 104 THR A C 1
ATOM 787 O O . THR A 1 104 ? 0.731 0.755 6.161 1.00 94.62 104 THR A O 1
ATOM 790 N N . ILE A 1 105 ? 0.379 -0.631 7.903 1.00 94.12 105 ILE A N 1
ATOM 791 C CA . ILE A 1 105 ? -0.856 -0.026 8.377 1.00 94.12 105 ILE A CA 1
ATOM 792 C C . ILE A 1 105 ? -0.711 0.251 9.867 1.00 94.12 105 ILE A C 1
ATOM 794 O O . ILE A 1 105 ? -0.235 -0.602 10.618 1.00 94.12 105 ILE A O 1
ATOM 798 N N . SER A 1 106 ? -1.088 1.451 10.284 1.00 93.25 106 SER A N 1
ATOM 799 C CA . SER A 1 106 ? -1.034 1.869 11.680 1.00 93.25 106 SER A CA 1
ATOM 800 C C . SER A 1 106 ? -2.135 2.867 11.981 1.00 93.25 106 SER A C 1
ATOM 802 O O . SER A 1 106 ? -2.588 3.586 11.094 1.00 93.25 106 SER A O 1
ATOM 804 N N . GLN A 1 107 ? -2.521 2.966 13.246 1.00 92.38 107 GLN A N 1
ATOM 805 C CA . GLN A 1 107 ? -3.398 4.032 13.714 1.00 92.38 107 GLN A CA 1
ATOM 806 C C . GLN A 1 107 ? -2.787 5.402 13.371 1.00 92.38 107 GLN A C 1
ATOM 808 O O . GLN A 1 107 ? -1.573 5.594 13.504 1.00 92.38 107 GLN A O 1
ATOM 813 N N . THR A 1 108 ? -3.605 6.368 12.953 1.00 89.38 108 THR A N 1
ATOM 814 C CA . THR A 1 108 ? -3.130 7.749 12.818 1.00 89.38 108 THR A CA 1
ATOM 815 C C . THR A 1 108 ? -2.820 8.308 14.203 1.00 89.38 108 THR A C 1
ATOM 817 O O . THR A 1 108 ? -3.595 8.145 15.144 1.00 89.38 108 THR A O 1
ATOM 820 N N . SER A 1 109 ? -1.666 8.962 14.346 1.00 82.69 109 SER A N 1
ATOM 821 C CA . SER A 1 109 ? -1.193 9.464 15.640 1.00 82.69 109 SER A CA 1
ATOM 822 C C . SER A 1 109 ? -2.274 10.265 16.376 1.00 82.69 109 SER A C 1
ATOM 824 O O . SER A 1 109 ? -2.800 11.238 15.840 1.00 82.69 109 SER A O 1
ATOM 826 N N . ASN A 1 110 ? -2.590 9.849 17.607 1.00 79.25 110 ASN A N 1
ATOM 827 C CA . ASN A 1 110 ? -3.589 10.459 18.494 1.00 79.25 110 ASN A CA 1
ATOM 828 C C . ASN A 1 110 ? -5.043 10.474 17.983 1.00 79.25 110 ASN A C 1
ATOM 830 O O . ASN A 1 110 ? -5.882 11.114 18.612 1.00 79.25 110 ASN A O 1
ATOM 834 N N . ASN A 1 111 ? -5.366 9.756 16.904 1.00 84.06 111 ASN A N 1
ATOM 835 C CA . ASN A 1 111 ? -6.737 9.589 16.427 1.00 84.06 111 ASN A CA 1
ATOM 836 C C . ASN A 1 111 ? -7.097 8.101 16.372 1.00 84.06 111 ASN A C 1
ATOM 838 O O . ASN A 1 111 ? -6.472 7.335 15.648 1.00 84.06 111 ASN A O 1
ATOM 842 N N . THR A 1 112 ? -8.066 7.659 17.171 1.00 87.50 112 THR A N 1
ATOM 843 C CA . THR A 1 112 ? -8.534 6.259 17.174 1.00 87.50 112 THR A CA 1
ATOM 844 C C . THR A 1 112 ? -9.573 5.975 16.093 1.00 87.50 112 THR A C 1
ATOM 846 O O . THR A 1 112 ? -9.946 4.819 15.903 1.00 87.50 112 THR A O 1
ATOM 849 N N . GLU A 1 113 ? -10.044 7.009 15.403 1.00 87.94 113 GLU A N 1
ATOM 850 C CA . GLU A 1 113 ? -11.073 6.942 14.363 1.00 87.94 113 GLU A CA 1
ATOM 851 C C . GLU A 1 113 ? -10.488 6.945 12.948 1.00 87.94 113 GLU A C 1
ATOM 853 O O . GLU A 1 113 ? -11.228 6.718 11.999 1.00 87.94 113 GLU A O 1
ATOM 858 N N . SER A 1 114 ? -9.172 7.127 12.803 1.00 88.75 114 SER A N 1
ATOM 859 C CA . SER A 1 114 ? -8.490 7.076 11.511 1.00 88.75 114 SER A CA 1
ATOM 860 C C . SER A 1 114 ? -7.249 6.186 11.549 1.00 88.75 114 SER A C 1
ATOM 862 O O . SER A 1 114 ? -6.640 5.935 12.599 1.00 88.75 114 SER A O 1
ATOM 864 N N . TYR A 1 115 ? -6.844 5.714 10.378 1.00 91.56 115 TYR A N 1
ATOM 865 C CA . TYR A 1 115 ? -5.627 4.931 10.197 1.00 91.56 115 TYR A CA 1
ATOM 866 C C . TYR A 1 115 ? -4.831 5.431 9.000 1.00 91.56 115 TYR A C 1
ATOM 868 O O . TYR A 1 115 ? -5.293 6.197 8.159 1.00 91.56 115 TYR A O 1
ATOM 876 N N . THR A 1 116 ? -3.575 5.019 8.938 1.00 92.81 116 THR A N 1
ATOM 877 C CA . THR A 1 116 ? -2.640 5.424 7.900 1.00 92.81 116 THR A CA 1
ATOM 878 C C . THR A 1 116 ? -2.019 4.192 7.276 1.00 92.81 116 THR A C 1
ATOM 880 O O . THR A 1 116 ? -1.464 3.340 7.972 1.00 92.81 116 THR A O 1
ATOM 883 N N . ILE A 1 117 ? -2.088 4.124 5.951 1.00 93.50 117 ILE A N 1
ATOM 884 C CA . ILE A 1 117 ? -1.331 3.173 5.146 1.00 93.50 117 ILE A CA 1
ATOM 885 C C . ILE A 1 117 ? -0.078 3.894 4.659 1.00 93.50 117 ILE A C 1
ATOM 887 O O . ILE A 1 117 ? -0.170 4.915 3.977 1.00 93.50 117 ILE A O 1
ATOM 891 N N . SER A 1 118 ? 1.094 3.378 5.024 1.00 93.88 118 SER A N 1
ATOM 892 C CA . SER A 1 118 ? 2.379 3.883 4.540 1.00 93.88 118 SER A CA 1
ATOM 893 C C . SER A 1 118 ? 2.983 2.886 3.567 1.00 93.88 118 SER A C 1
ATOM 895 O O . SER A 1 118 ? 3.113 1.706 3.876 1.00 93.88 118 SER A O 1
ATOM 897 N N . ILE A 1 119 ? 3.381 3.366 2.399 1.00 94.00 119 ILE A N 1
ATOM 898 C CA . ILE A 1 119 ? 4.058 2.582 1.371 1.00 94.00 119 ILE A CA 1
ATOM 899 C C . ILE A 1 119 ? 5.419 3.225 1.151 1.00 94.00 119 ILE A C 1
ATOM 901 O O . ILE A 1 119 ? 5.511 4.441 0.989 1.00 94.00 119 ILE A O 1
ATOM 905 N N . SER A 1 120 ? 6.475 2.424 1.134 1.00 92.94 120 SER A N 1
ATOM 906 C CA . SER A 1 120 ? 7.813 2.870 0.773 1.00 92.94 120 SER A CA 1
ATOM 907 C C . SER A 1 120 ? 8.416 1.984 -0.301 1.00 92.94 120 SER A C 1
ATOM 909 O O . SER A 1 120 ? 8.269 0.757 -0.323 1.00 92.94 120 SER A O 1
ATOM 911 N N . GLU A 1 121 ? 9.121 2.638 -1.207 1.00 92.31 121 GLU A N 1
ATOM 912 C CA . GLU A 1 121 ? 9.952 1.994 -2.201 1.00 92.31 121 GLU A CA 1
ATOM 913 C C . GLU A 1 121 ? 11.121 1.250 -1.537 1.00 92.31 121 GLU A C 1
ATOM 915 O O . GLU A 1 121 ? 11.622 1.628 -0.473 1.00 92.31 121 GLU A O 1
ATOM 920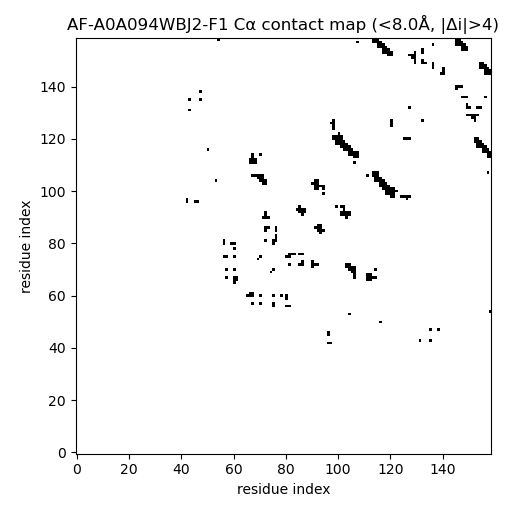 N N . SER A 1 122 ? 11.561 0.169 -2.173 1.00 87.56 122 SER A N 1
ATOM 921 C CA . SER A 1 122 ? 12.765 -0.551 -1.782 1.00 87.56 122 SER A CA 1
ATOM 922 C C . SER A 1 122 ? 13.991 0.344 -1.980 1.00 87.56 122 SER A C 1
ATOM 924 O O . SER A 1 122 ? 14.218 0.806 -3.092 1.00 87.56 122 SER A O 1
ATOM 926 N N . PRO A 1 123 ? 14.861 0.524 -0.970 1.00 82.00 123 PRO A N 1
ATOM 927 C CA . PRO A 1 123 ? 16.034 1.398 -1.080 1.00 82.00 123 PRO A CA 1
ATOM 928 C C . PRO A 1 123 ? 17.061 0.927 -2.123 1.00 82.00 123 PRO A C 1
ATOM 930 O O . PRO A 1 123 ? 17.952 1.683 -2.501 1.00 82.00 123 PRO A O 1
ATOM 933 N N . SER A 1 124 ? 16.963 -0.326 -2.573 1.00 80.31 124 SER A N 1
ATOM 934 C CA . SER A 1 124 ? 17.812 -0.912 -3.612 1.00 80.31 124 SER A CA 1
ATOM 935 C C . SER A 1 124 ? 17.289 -0.705 -5.037 1.00 80.31 124 SER A C 1
ATOM 937 O O . SER A 1 124 ? 17.965 -1.106 -5.985 1.00 80.31 124 SER A O 1
ATOM 939 N N . LEU A 1 125 ? 16.098 -0.122 -5.205 1.00 80.50 125 LEU A N 1
ATOM 940 C CA . LEU A 1 125 ? 15.443 0.069 -6.495 1.00 80.50 125 LEU A CA 1
ATOM 941 C C . LEU A 1 125 ? 14.982 1.524 -6.643 1.00 80.50 125 LEU A C 1
ATOM 943 O O . LEU A 1 125 ? 14.567 2.158 -5.683 1.00 80.50 125 LEU A O 1
ATOM 947 N N . THR A 1 126 ? 15.066 2.041 -7.866 1.00 79.00 126 THR A N 1
ATOM 948 C CA . THR A 1 126 ? 14.483 3.329 -8.269 1.00 79.00 126 THR A CA 1
ATOM 949 C C . THR A 1 126 ? 13.552 3.055 -9.445 1.00 79.00 126 THR A C 1
ATOM 951 O O . THR A 1 126 ? 13.941 3.138 -10.613 1.00 79.00 126 THR A O 1
ATOM 954 N N . TYR A 1 127 ? 12.362 2.581 -9.120 1.00 85.88 127 TYR A N 1
ATOM 955 C CA . TYR A 1 127 ? 11.308 2.167 -10.031 1.00 85.88 127 TYR A CA 1
ATOM 956 C C . TYR A 1 127 ? 10.080 3.076 -9.942 1.00 85.88 127 TYR A C 1
ATOM 958 O O . TYR A 1 127 ? 9.472 3.366 -10.971 1.00 85.88 127 TYR A O 1
ATOM 966 N N . TRP A 1 128 ? 9.727 3.510 -8.735 1.00 87.81 128 TRP A N 1
ATOM 967 C CA . TRP A 1 128 ? 8.580 4.359 -8.458 1.00 87.81 128 TRP A CA 1
ATOM 968 C C . TRP A 1 128 ? 8.982 5.827 -8.475 1.00 87.81 128 TRP A C 1
ATOM 970 O O . TRP A 1 128 ? 10.097 6.211 -8.130 1.00 87.81 128 TRP A O 1
ATOM 980 N N . THR A 1 129 ? 8.048 6.669 -8.887 1.00 88.12 129 THR A N 1
ATOM 981 C CA . THR A 1 129 ? 8.210 8.117 -8.889 1.00 88.12 129 THR A CA 1
ATOM 982 C C . THR A 1 129 ? 7.156 8.766 -8.003 1.00 88.12 129 THR A C 1
ATOM 984 O O . THR A 1 129 ? 6.087 8.212 -7.739 1.00 88.12 129 THR A O 1
ATOM 987 N N . THR A 1 130 ? 7.394 10.018 -7.615 1.00 88.12 130 THR A N 1
ATOM 988 C CA . THR A 1 130 ? 6.376 10.835 -6.938 1.00 88.12 130 THR A CA 1
ATOM 989 C C . THR A 1 130 ? 5.095 10.979 -7.767 1.00 88.12 130 THR A C 1
ATOM 991 O O . THR A 1 130 ? 4.023 11.177 -7.199 1.00 88.12 130 THR A O 1
ATOM 994 N N . SER A 1 131 ? 5.175 10.882 -9.101 1.00 88.25 131 SER A N 1
ATOM 995 C CA . SER A 1 131 ? 3.993 10.909 -9.972 1.00 88.25 131 SER A CA 1
ATOM 996 C C . SER A 1 131 ? 3.121 9.670 -9.780 1.00 88.25 131 SER A C 1
ATOM 998 O O . SER A 1 131 ? 1.900 9.793 -9.738 1.00 88.25 131 SER A O 1
ATOM 1000 N N . ASP A 1 132 ? 3.730 8.501 -9.607 1.00 89.38 132 ASP A N 1
ATOM 1001 C CA . ASP A 1 132 ? 3.009 7.238 -9.422 1.00 89.38 132 ASP A CA 1
ATOM 1002 C C . ASP A 1 132 ? 2.309 7.220 -8.065 1.00 89.38 132 ASP A C 1
ATOM 1004 O O . ASP A 1 132 ? 1.120 6.923 -7.962 1.00 89.38 132 ASP A O 1
ATOM 1008 N N . PHE A 1 133 ? 3.011 7.665 -7.021 1.00 90.44 133 PHE A N 1
ATOM 1009 C CA . PHE A 1 133 ? 2.418 7.854 -5.699 1.00 90.44 133 PHE A CA 1
ATOM 1010 C C . PHE A 1 133 ? 1.312 8.910 -5.691 1.00 90.44 133 PHE A C 1
ATOM 1012 O O . PHE A 1 133 ? 0.320 8.764 -4.980 1.00 90.44 133 PHE A O 1
ATOM 1019 N N . ARG A 1 134 ? 1.431 9.955 -6.514 1.00 89.25 134 ARG A N 1
ATOM 1020 C CA . ARG A 1 134 ? 0.358 10.935 -6.707 1.00 89.25 134 ARG A CA 1
ATOM 1021 C C . ARG A 1 134 ? -0.838 10.334 -7.447 1.00 89.25 134 ARG A C 1
ATOM 1023 O O . ARG A 1 134 ? -1.967 10.658 -7.094 1.00 89.25 134 ARG A O 1
ATOM 1030 N N . ALA A 1 135 ? -0.623 9.466 -8.435 1.00 87.75 135 ALA A N 1
ATOM 1031 C CA . ALA A 1 135 ? -1.704 8.748 -9.109 1.00 87.75 135 ALA A CA 1
ATOM 1032 C C . ALA A 1 135 ? -2.457 7.839 -8.124 1.00 87.75 135 ALA A C 1
ATOM 1034 O O . ALA A 1 135 ? -3.685 7.899 -8.063 1.00 87.75 135 ALA A O 1
ATOM 1035 N N . LEU A 1 136 ? -1.719 7.115 -7.276 1.00 88.69 136 LEU A N 1
ATOM 1036 C CA . LEU A 1 136 ? -2.284 6.327 -6.181 1.00 88.69 136 LEU A CA 1
ATOM 1037 C C . LEU A 1 136 ? -3.116 7.206 -5.235 1.00 88.69 136 LEU A C 1
ATOM 1039 O O . LEU A 1 136 ? -4.265 6.883 -4.951 1.00 88.69 136 LEU A O 1
ATOM 1043 N N . CYS A 1 137 ? -2.589 8.358 -4.804 1.00 88.94 137 CYS A N 1
ATOM 1044 C CA . CYS A 1 137 ? -3.356 9.320 -4.008 1.00 88.94 137 CYS A CA 1
ATOM 1045 C C . CYS A 1 137 ? -4.657 9.726 -4.706 1.00 88.94 137 CYS A C 1
ATOM 1047 O O . CYS A 1 137 ? -5.718 9.644 -4.101 1.00 88.94 137 CYS A O 1
ATOM 1049 N N . ASN A 1 138 ? -4.598 10.129 -5.978 1.00 86.88 138 ASN A N 1
ATOM 1050 C CA . ASN A 1 138 ? -5.769 10.593 -6.728 1.00 86.88 138 ASN A CA 1
ATOM 1051 C C . ASN A 1 138 ? -6.862 9.521 -6.845 1.00 86.88 138 ASN A C 1
ATOM 1053 O O . ASN A 1 138 ? -8.042 9.860 -6.906 1.00 86.88 138 ASN A O 1
ATOM 1057 N N . ARG A 1 139 ? -6.488 8.237 -6.866 1.00 85.56 139 ARG A N 1
ATOM 1058 C CA . ARG A 1 139 ? -7.437 7.117 -6.892 1.00 85.56 139 ARG A CA 1
ATOM 1059 C C . ARG A 1 139 ? -8.253 7.007 -5.603 1.00 85.56 139 ARG A C 1
ATOM 1061 O O . ARG A 1 139 ? -9.434 6.656 -5.672 1.00 85.56 139 ARG A O 1
ATOM 1068 N N . PHE A 1 140 ? -7.623 7.284 -4.462 1.00 82.94 140 PHE A N 1
ATOM 1069 C CA . PHE A 1 140 ? -8.212 7.154 -3.124 1.00 82.94 140 PHE A CA 1
ATOM 1070 C C . PHE A 1 140 ? -8.701 8.477 -2.530 1.00 82.94 140 PHE A C 1
ATOM 1072 O O . PHE A 1 140 ? -9.465 8.461 -1.568 1.00 82.94 140 PHE A O 1
ATOM 1079 N N . TYR A 1 141 ? -8.324 9.604 -3.133 1.00 74.56 141 TYR A N 1
ATOM 1080 C CA . TYR A 1 141 ? -8.776 10.938 -2.765 1.00 74.56 141 TYR A CA 1
ATOM 1081 C C . TYR A 1 141 ? -10.222 11.153 -3.224 1.00 74.56 141 TYR A C 1
ATOM 1083 O O . TYR A 1 141 ? -10.505 11.769 -4.253 1.00 74.56 141 TYR A O 1
ATOM 1091 N N . THR A 1 142 ? -11.172 10.614 -2.469 1.00 55.28 142 THR A N 1
ATOM 1092 C CA . THR A 1 142 ? -12.581 10.975 -2.613 1.00 55.28 142 THR A CA 1
ATOM 1093 C C . THR A 1 142 ? -12.829 12.235 -1.794 1.00 55.28 142 THR A C 1
ATOM 1095 O O . THR A 1 142 ? -12.846 12.156 -0.572 1.00 55.28 142 THR A O 1
ATOM 1098 N N . LEU A 1 143 ? -12.951 13.374 -2.486 1.00 50.25 143 LEU A N 1
ATOM 1099 C CA . LEU A 1 143 ? -13.571 14.637 -2.056 1.00 50.25 143 LEU A CA 1
ATOM 1100 C C . LEU A 1 143 ? -13.534 14.916 -0.531 1.00 50.25 143 LEU A C 1
ATOM 1102 O O . LEU A 1 143 ? -14.404 14.485 0.215 1.00 50.25 143 LEU A O 1
ATOM 1106 N N . GLU A 1 144 ? -12.532 15.716 -0.151 1.00 45.97 144 GLU A N 1
ATOM 1107 C CA . GLU A 1 144 ? -12.420 16.586 1.037 1.00 45.97 144 GLU A CA 1
ATOM 1108 C C . GLU A 1 144 ? -11.729 16.127 2.334 1.00 45.97 144 GLU A C 1
ATOM 1110 O O . GLU A 1 144 ? -11.310 17.030 3.048 1.00 45.97 144 GLU A O 1
ATOM 1115 N N . GLU A 1 145 ? -11.450 14.851 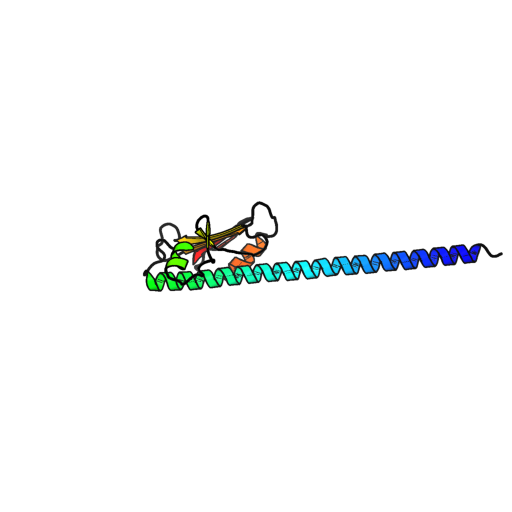2.645 1.00 52.75 145 GLU A N 1
ATOM 1116 C CA . GLU A 1 145 ? -10.864 14.551 3.986 1.00 52.75 145 GLU A CA 1
ATOM 1117 C C . GLU A 1 145 ? -9.842 13.402 4.096 1.00 52.75 145 GLU A C 1
ATOM 1119 O O . GLU A 1 145 ? -9.437 13.063 5.203 1.00 52.75 145 GLU A O 1
ATOM 1124 N N . THR A 1 146 ? -9.337 12.828 2.999 1.00 62.59 146 THR A N 1
ATOM 1125 C CA . THR A 1 146 ? -8.247 11.828 3.075 1.00 62.59 146 THR A CA 1
ATOM 1126 C C . THR A 1 146 ? -6.884 12.476 2.797 1.00 62.59 146 THR A C 1
ATOM 1128 O O . THR A 1 146 ? -6.501 12.639 1.634 1.00 62.59 146 THR A O 1
ATOM 1131 N N . PRO A 1 147 ? -6.113 12.903 3.823 1.00 78.12 147 PRO A N 1
ATOM 1132 C CA . PRO A 1 147 ? -4.781 13.433 3.588 1.00 78.12 147 PRO A CA 1
ATOM 1133 C C . PRO A 1 147 ? -3.895 12.347 2.973 1.00 78.12 147 PRO A C 1
ATOM 1135 O O . PRO A 1 147 ? -3.622 11.313 3.583 1.00 78.12 147 PRO A O 1
ATOM 1138 N N . CYS A 1 148 ? -3.443 12.605 1.747 1.00 86.81 148 CYS A N 1
ATOM 1139 C CA . CYS A 1 148 ? -2.470 11.781 1.050 1.00 86.81 148 CYS A CA 1
ATOM 1140 C C . CYS A 1 148 ? -1.199 12.589 0.809 1.00 86.81 148 CYS A C 1
ATOM 1142 O O . CYS A 1 148 ? -1.244 13.666 0.210 1.00 86.81 148 CYS A O 1
ATOM 1144 N N . ASN A 1 149 ? -0.065 12.081 1.282 1.00 88.19 149 ASN A N 1
ATOM 1145 C CA . ASN A 1 149 ? 1.220 12.763 1.199 1.00 88.19 149 ASN A CA 1
ATOM 1146 C C . ASN A 1 149 ? 2.209 11.935 0.363 1.00 88.19 149 ASN A C 1
ATOM 1148 O O . ASN A 1 149 ? 2.863 11.039 0.908 1.00 88.19 149 ASN A O 1
ATOM 1152 N N . PRO A 1 150 ? 2.303 12.181 -0.959 1.00 87.38 150 PRO A N 1
ATOM 1153 C CA . PRO A 1 150 ? 3.282 11.525 -1.812 1.00 87.38 150 PRO A CA 1
ATOM 1154 C C . PRO A 1 150 ? 4.661 12.175 -1.631 1.00 87.38 150 PRO A C 1
ATOM 1156 O O . PRO A 1 150 ? 4.859 13.354 -1.926 1.00 87.38 150 PRO A O 1
ATOM 1159 N N . GLY A 1 151 ? 5.622 11.389 -1.161 1.00 85.31 151 GLY A N 1
ATOM 1160 C CA . GLY A 1 151 ? 7.038 11.730 -1.087 1.00 85.31 151 GLY A CA 1
ATOM 1161 C C . GLY A 1 151 ? 7.827 11.255 -2.310 1.00 85.31 151 GLY A C 1
ATOM 1162 O O . GLY A 1 151 ? 7.281 10.753 -3.294 1.00 85.31 151 GLY A O 1
ATOM 1163 N N . THR A 1 152 ? 9.151 11.414 -2.251 1.00 83.00 152 THR A N 1
ATOM 1164 C CA . THR A 1 152 ? 10.048 11.006 -3.345 1.00 83.00 152 THR A CA 1
ATOM 1165 C C . THR A 1 152 ? 10.031 9.491 -3.560 1.00 83.00 152 THR A C 1
ATOM 1167 O O . THR A 1 152 ? 9.914 9.055 -4.696 1.00 83.00 152 THR A O 1
ATOM 1170 N N . ASN A 1 153 ? 10.046 8.712 -2.471 1.00 88.38 153 ASN A N 1
ATOM 1171 C CA . ASN A 1 153 ? 10.153 7.244 -2.485 1.00 88.38 153 ASN A CA 1
ATOM 1172 C C . ASN A 1 153 ? 9.102 6.582 -1.572 1.00 88.38 153 ASN A C 1
ATOM 1174 O O . ASN A 1 153 ? 9.274 5.455 -1.106 1.00 88.38 153 ASN A O 1
ATOM 1178 N N . SER A 1 154 ? 8.057 7.314 -1.201 1.00 92.19 154 SER A N 1
ATOM 1179 C CA . SER A 1 154 ? 7.042 6.830 -0.273 1.00 92.19 154 SER A CA 1
ATOM 1180 C C . SER A 1 154 ? 5.732 7.575 -0.444 1.00 92.19 154 SER A C 1
ATOM 1182 O O . SER A 1 154 ? 5.687 8.658 -1.020 1.00 92.19 154 SER A O 1
ATOM 1184 N N . VAL A 1 155 ? 4.661 7.009 0.094 1.00 93.50 155 VAL A N 1
ATOM 1185 C CA . VAL A 1 155 ? 3.362 7.664 0.196 1.00 93.50 155 VAL A CA 1
ATOM 1186 C C . VAL A 1 155 ? 2.678 7.259 1.486 1.00 93.50 155 VAL A C 1
ATOM 1188 O O . VAL A 1 155 ? 2.779 6.114 1.928 1.00 93.50 155 VAL A O 1
ATOM 1191 N N . GLN A 1 156 ? 1.993 8.216 2.096 1.00 93.00 156 GLN A N 1
ATOM 1192 C CA . GLN A 1 156 ? 1.114 7.978 3.232 1.00 93.00 156 GLN A CA 1
ATOM 1193 C C . GLN A 1 156 ? -0.304 8.352 2.841 1.00 93.00 156 GLN A C 1
ATOM 1195 O O . GLN A 1 156 ? -0.521 9.451 2.333 1.00 93.00 156 GLN A O 1
ATOM 1200 N N . ILE A 1 157 ? -1.243 7.442 3.079 1.00 91.19 157 ILE A N 1
ATOM 1201 C CA . ILE A 1 157 ? -2.667 7.633 2.809 1.00 91.19 157 ILE A CA 1
ATOM 1202 C C . ILE A 1 157 ? -3.408 7.472 4.129 1.00 91.19 157 ILE A C 1
ATOM 1204 O O . ILE A 1 157 ? -3.306 6.422 4.767 1.00 91.19 157 ILE A O 1
ATOM 1208 N N . VAL A 1 158 ? -4.107 8.518 4.555 1.00 90.25 158 VAL A N 1
ATOM 1209 C CA . VAL A 1 158 ? -4.935 8.504 5.764 1.00 90.25 158 VAL A CA 1
ATOM 1210 C C . VAL A 1 158 ? -6.385 8.247 5.372 1.00 90.25 158 VAL A C 1
ATOM 1212 O O . VAL A 1 158 ? -6.877 8.869 4.430 1.00 90.25 158 VAL A O 1
ATOM 1215 N N . PHE A 1 159 ? -7.035 7.341 6.099 1.00 86.88 159 PHE A N 1
ATOM 1216 C CA . PHE A 1 159 ? -8.422 6.919 5.921 1.00 86.88 159 PHE A CA 1
ATOM 1217 C C . PHE A 1 159 ? -9.200 7.020 7.228 1.00 86.88 159 PHE A C 1
ATOM 1219 O O . PHE A 1 159 ? -8.569 6.857 8.303 1.00 86.88 159 PHE A O 1
#

Nearest PDB structures (foldseek):
  2vs8-assembly3_K  TM=3.575E-01  e=3.127E-01  Desulfurococcus mucosus
  1qys-assembly1_A  TM=5.149E-01  e=2.113E+00  unclassified
  3ab2-assembly3_J  TM=5.017E-01  e=3.518E+00  Corynebacterium glutamicum
  5yei-assembly2_E  TM=3.848E-01  e=3.301E+00  Pseudomonas aeruginosa PAO1
  3ab4-assembly2_E  TM=3.837E-01  e=3.518E+00  Corynebacterium glutamicum

pLDDT: mean 80.86, std 13.47, range [45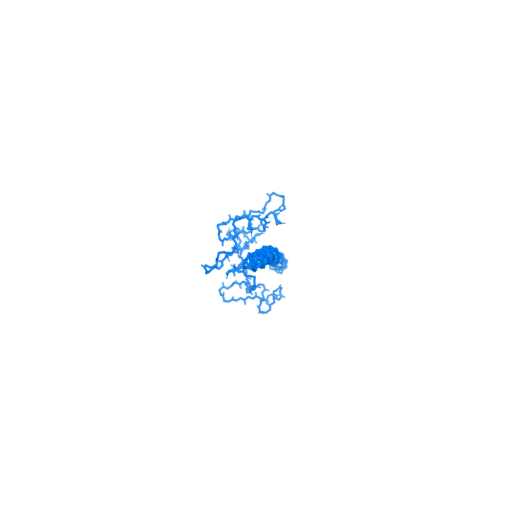.97, 94.69]

Organism: NCBI:txid178606

Sequence (159 aa):
MGMNRDLERGAFDIYQMTIGLLVTSILTAVSMFGIRSYIHNGNLLALETLVDNLRTAAHDYSKVNGSYSGISCTALQNIQEWPTNGCVSNGNVYTNIYGIGAVTISQTSNNTESYTISISESPSLTYWTTSDFRALCNRFYTLEETPCNPGTNSVQIVF

Solvent-accessible surface area (backbone atoms only — not comparable to full-atom values): 8642 Å² total; per-residue (Å²): 142,65,72,70,62,55,53,54,49,53,51,49,53,51,51,51,51,52,51,52,55,49,55,53,51,51,54,55,52,54,51,50,55,53,51,51,53,52,53,51,52,51,42,52,53,51,50,51,51,52,51,51,52,50,50,51,31,52,55,54,46,25,72,77,68,77,35,33,69,78,41,29,35,62,51,34,33,72,73,65,60,34,58,91,76,41,44,45,83,92,42,22,41,56,75,88,49,84,43,57,55,47,33,37,45,33,43,32,88,99,35,46,87,28,31,30,42,39,39,30,47,21,93,91,48,89,73,72,45,39,67,56,38,42,52,54,36,60,76,67,50,65,85,93,76,44,62,55,50,54,39,72,57,33,31,38,41,37,85

Radius of gyration: 25.63 Å; Cα contacts (8 Å, |Δi|>4): 195; chains: 1; bounding box: 52×32×86 Å